Protein AF-A0A7S3HXA0-F1 (afdb_monomer_lite)

Organism: NCBI:txid182087

Structure (mmCIF, N/CA/C/O backbone):
data_AF-A0A7S3HXA0-F1
#
_entry.id   AF-A0A7S3HXA0-F1
#
loop_
_atom_site.group_PDB
_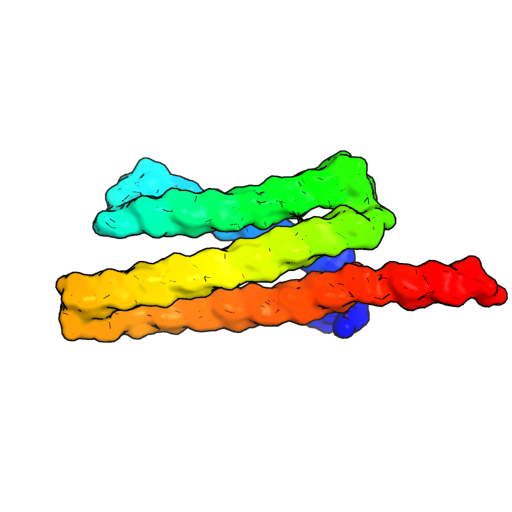atom_site.id
_atom_site.type_symbol
_atom_site.label_atom_id
_atom_site.label_alt_id
_atom_site.label_comp_id
_atom_site.label_asym_id
_atom_site.label_entity_id
_atom_site.label_seq_id
_atom_site.pdbx_PDB_ins_code
_atom_site.Cartn_x
_atom_site.Cartn_y
_atom_site.Cartn_z
_atom_site.occupancy
_atom_site.B_iso_or_equiv
_atom_site.auth_seq_id
_atom_site.auth_comp_id
_atom_site.auth_asym_id
_atom_site.auth_atom_id
_atom_site.pdbx_PDB_model_num
ATOM 1 N N . VAL A 1 1 ? -17.013 -13.107 8.675 1.00 50.62 1 VAL A N 1
ATOM 2 C CA . VAL A 1 1 ? -15.849 -13.837 9.240 1.00 50.62 1 VAL A CA 1
ATOM 3 C C . VAL A 1 1 ? -15.722 -13.427 10.699 1.00 50.62 1 VAL A C 1
ATOM 5 O O . VAL A 1 1 ? -15.572 -12.239 10.927 1.00 50.62 1 VAL A O 1
ATOM 8 N N . LYS A 1 2 ? -15.866 -14.346 11.670 1.00 54.28 2 LYS A N 1
ATOM 9 C CA . LYS A 1 2 ? -15.838 -14.006 13.114 1.00 54.28 2 LYS A CA 1
ATOM 10 C C . LYS A 1 2 ? -14.420 -13.950 13.714 1.00 54.28 2 LYS A C 1
ATOM 12 O O . LYS A 1 2 ? -14.260 -13.616 14.882 1.00 54.28 2 LYS A O 1
ATOM 17 N N . SER A 1 3 ? -13.396 -14.298 12.930 1.00 58.72 3 SER A N 1
ATOM 18 C CA . SER A 1 3 ? -12.002 -14.380 13.385 1.00 58.72 3 SER A CA 1
ATOM 19 C C . SER A 1 3 ? -11.038 -14.126 12.226 1.00 58.72 3 SER A C 1
ATOM 21 O O . SER A 1 3 ? -11.221 -14.662 11.134 1.00 58.72 3 SER A O 1
ATOM 23 N N . TYR A 1 4 ? -9.998 -13.332 12.449 1.00 54.75 4 TYR A N 1
ATOM 24 C CA . TYR A 1 4 ? -8.938 -13.070 11.478 1.00 54.75 4 TYR A CA 1
ATOM 25 C C . TYR A 1 4 ? -7.877 -14.168 11.528 1.00 54.75 4 TYR A C 1
ATOM 27 O O . TYR A 1 4 ? -7.420 -14.541 12.609 1.00 54.75 4 TYR A O 1
ATOM 35 N N . LEU A 1 5 ? -7.509 -14.720 10.363 1.00 60.53 5 LEU A N 1
ATOM 36 C CA . LEU A 1 5 ? -6.580 -15.859 10.243 1.00 60.53 5 LEU A CA 1
ATOM 37 C C . LEU A 1 5 ? -6.949 -17.064 11.136 1.00 60.53 5 LEU A C 1
ATOM 39 O O . LEU A 1 5 ? -6.094 -17.870 11.485 1.00 60.53 5 LEU A O 1
ATOM 43 N N . SER A 1 6 ? -8.231 -17.203 11.486 1.00 61.66 6 SER A N 1
ATOM 44 C CA . SER A 1 6 ? -8.773 -18.252 12.369 1.00 61.66 6 SER A CA 1
ATOM 45 C C . SER A 1 6 ? -8.288 -18.227 13.827 1.00 61.66 6 SER A C 1
ATOM 47 O O . SER A 1 6 ? -8.673 -19.104 14.593 1.00 61.66 6 SER A O 1
ATOM 49 N N . CYS A 1 7 ? -7.483 -17.241 14.234 1.00 63.22 7 CYS A N 1
ATOM 50 C CA . CYS A 1 7 ? -6.897 -17.185 15.579 1.00 63.22 7 CYS A CA 1
ATOM 51 C C . CYS A 1 7 ? -6.960 -15.808 16.256 1.00 63.22 7 CYS A C 1
ATOM 53 O O . CYS A 1 7 ? -6.763 -15.729 17.466 1.00 63.22 7 CYS A O 1
ATOM 55 N N . PHE A 1 8 ? -7.266 -14.736 15.523 1.00 67.62 8 PHE A N 1
ATOM 56 C CA . PHE A 1 8 ? -7.326 -13.379 16.069 1.00 67.62 8 PHE A CA 1
ATOM 57 C C . PHE A 1 8 ? -8.749 -12.817 16.078 1.00 67.62 8 PHE A C 1
ATOM 59 O O . PHE A 1 8 ? -9.559 -13.117 15.197 1.00 67.62 8 PHE A O 1
ATOM 66 N N . SER A 1 9 ? -9.041 -11.966 17.064 1.00 73.19 9 SER A N 1
ATOM 67 C CA . SER A 1 9 ? -10.256 -11.145 17.068 1.00 73.19 9 SER A CA 1
ATOM 68 C C . SER A 1 9 ? -10.233 -10.146 15.901 1.00 73.19 9 SER A C 1
ATOM 70 O O . SER A 1 9 ? -9.172 -9.840 15.345 1.00 73.19 9 SER A O 1
ATOM 72 N N . LEU A 1 10 ? -11.403 -9.639 15.505 1.00 71.56 10 LEU A N 1
ATOM 73 C CA . LEU A 1 10 ? -11.496 -8.631 14.445 1.00 71.56 10 LEU A CA 1
ATOM 74 C C . LEU A 1 10 ? -10.827 -7.305 14.841 1.00 71.56 10 LEU A C 1
ATOM 76 O O . LEU A 1 10 ? -10.216 -6.667 13.987 1.00 71.56 10 LEU A O 1
ATOM 80 N N . ASP A 1 11 ? -10.835 -6.949 16.125 1.00 70.94 11 ASP A N 1
ATOM 81 C CA . ASP A 1 11 ? -10.147 -5.756 16.633 1.00 70.94 11 ASP A CA 1
ATOM 82 C C . ASP A 1 11 ? -8.632 -5.888 16.466 1.00 70.94 11 ASP A C 1
ATOM 84 O O . ASP A 1 11 ? -7.962 -5.009 15.923 1.00 70.94 11 ASP A O 1
ATOM 88 N N . THR A 1 12 ? -8.077 -7.050 16.833 1.00 76.69 12 THR A N 1
ATOM 89 C CA . THR A 1 12 ? -6.656 -7.345 16.603 1.00 76.69 12 THR A CA 1
ATOM 90 C C . THR A 1 12 ? -6.315 -7.320 15.110 1.00 76.69 12 THR A C 1
ATOM 92 O O . THR A 1 12 ? -5.233 -6.873 14.730 1.00 76.69 12 THR A O 1
ATOM 95 N N . ALA A 1 13 ? -7.240 -7.743 14.246 1.00 73.94 13 ALA A N 1
ATOM 96 C CA . ALA A 1 13 ? -7.076 -7.658 12.799 1.00 73.94 13 ALA A CA 1
ATOM 97 C C . ALA A 1 13 ? -6.960 -6.211 12.304 1.00 73.94 13 ALA A C 1
ATOM 99 O O . ALA A 1 13 ? -6.104 -5.926 11.466 1.00 73.94 13 ALA A O 1
ATOM 100 N N . ALA A 1 14 ? -7.783 -5.302 12.834 1.00 74.94 14 ALA A N 1
ATOM 101 C CA . ALA A 1 14 ? -7.739 -3.883 12.501 1.00 74.94 14 ALA A CA 1
ATOM 102 C C . ALA A 1 14 ? -6.417 -3.230 12.952 1.00 74.94 14 ALA A C 1
ATOM 104 O O . ALA A 1 14 ? -5.822 -2.480 12.174 1.00 74.94 14 ALA A O 1
ATOM 105 N N . ILE A 1 15 ? -5.888 -3.577 14.141 1.00 82.69 15 ILE A N 1
ATOM 106 C CA . ILE A 1 15 ? -4.536 -3.152 14.575 1.00 82.69 15 ILE A CA 1
ATOM 107 C C . ILE A 1 15 ? -3.480 -3.640 13.595 1.00 82.69 15 ILE A C 1
ATOM 109 O O . ILE A 1 15 ? -2.678 -2.850 13.100 1.00 82.69 15 ILE A O 1
ATOM 113 N N . LEU A 1 16 ? -3.456 -4.950 13.342 1.00 83.19 16 LEU A N 1
ATOM 114 C CA . LEU A 1 16 ? -2.441 -5.575 12.498 1.00 83.19 16 LEU A CA 1
ATOM 115 C C . LEU A 1 16 ? -2.452 -4.970 11.097 1.00 83.19 16 LEU A C 1
ATOM 117 O O . LEU A 1 16 ? -1.392 -4.699 10.533 1.00 83.19 16 LEU A O 1
ATOM 121 N N . LEU A 1 17 ? -3.644 -4.705 10.561 1.00 85.38 17 LEU A N 1
ATOM 122 C CA . LEU A 1 17 ? -3.804 -4.011 9.297 1.00 85.38 17 LEU A CA 1
ATOM 123 C C . LEU A 1 17 ? -3.191 -2.611 9.352 1.00 85.38 17 LEU A C 1
ATOM 125 O O . LEU A 1 17 ? -2.385 -2.279 8.485 1.00 85.38 17 LEU A O 1
ATOM 129 N N . GLY A 1 18 ? -3.548 -1.806 10.354 1.00 85.44 18 GLY A N 1
ATOM 130 C CA . GLY A 1 18 ? -3.022 -0.454 10.531 1.00 85.44 18 GLY A CA 1
ATOM 131 C C . GLY A 1 18 ? -1.497 -0.423 10.618 1.00 85.44 18 GLY A C 1
ATOM 132 O O . GLY A 1 18 ? -0.855 0.343 9.901 1.00 85.44 18 GLY A O 1
ATOM 133 N N . LEU A 1 19 ? -0.906 -1.320 11.411 1.00 88.50 19 LEU A N 1
ATOM 134 C CA . LEU A 1 19 ? 0.548 -1.467 11.527 1.00 88.50 19 LEU A CA 1
ATOM 135 C C . LEU A 1 19 ? 1.202 -1.876 10.201 1.00 88.50 19 LEU A C 1
ATOM 137 O O . LEU A 1 19 ? 2.269 -1.365 9.860 1.00 88.50 19 LEU A O 1
ATOM 141 N N . LEU A 1 20 ? 0.558 -2.745 9.418 1.00 89.81 20 LEU A N 1
ATOM 142 C CA . LEU A 1 20 ? 1.047 -3.110 8.090 1.00 89.81 20 LEU A CA 1
ATOM 143 C C . LEU A 1 20 ? 1.038 -1.908 7.134 1.00 89.81 20 LEU A C 1
ATOM 145 O O . LEU A 1 20 ? 1.996 -1.732 6.382 1.00 89.81 20 LEU A O 1
ATOM 149 N N . GLN A 1 21 ? 0.004 -1.056 7.184 1.00 90.69 21 GLN A N 1
ATOM 150 C CA . GLN A 1 21 ? -0.031 0.178 6.388 1.00 90.69 21 GLN A CA 1
ATOM 151 C C . GLN A 1 21 ? 1.076 1.155 6.816 1.00 90.69 21 GLN A C 1
ATOM 153 O O . GLN A 1 21 ? 1.690 1.778 5.953 1.00 90.69 21 GLN A O 1
ATOM 158 N N . ILE A 1 22 ? 1.370 1.261 8.121 1.00 92.69 22 ILE A N 1
ATOM 159 C CA . ILE A 1 22 ? 2.488 2.074 8.638 1.00 92.69 22 ILE A CA 1
ATOM 160 C C . ILE A 1 22 ? 3.818 1.552 8.099 1.00 92.69 22 ILE A C 1
ATOM 162 O O . ILE A 1 22 ? 4.618 2.327 7.578 1.00 92.69 22 ILE A O 1
ATOM 166 N N . ASN A 1 23 ? 4.043 0.239 8.176 1.00 92.81 23 ASN A N 1
ATOM 167 C CA . ASN A 1 23 ? 5.264 -0.375 7.667 1.00 92.81 23 ASN A CA 1
ATOM 168 C C . ASN A 1 23 ? 5.428 -0.150 6.153 1.00 92.81 23 ASN A C 1
ATOM 170 O O . ASN A 1 23 ? 6.508 0.213 5.694 1.00 92.81 23 ASN A O 1
ATOM 174 N N . ALA A 1 24 ? 4.346 -0.298 5.381 1.00 90.12 24 ALA A N 1
ATOM 175 C CA . ALA A 1 24 ? 4.353 -0.018 3.948 1.00 90.12 24 ALA A CA 1
ATOM 176 C C . ALA A 1 24 ? 4.672 1.458 3.655 1.00 90.12 24 ALA A C 1
ATOM 178 O O . ALA A 1 24 ? 5.535 1.741 2.826 1.00 90.12 24 ALA A O 1
ATOM 179 N N . ALA A 1 25 ? 4.041 2.400 4.365 1.00 92.44 25 ALA A N 1
ATOM 180 C CA . ALA A 1 25 ? 4.329 3.826 4.217 1.00 92.44 25 ALA A CA 1
ATOM 181 C C . ALA A 1 25 ? 5.810 4.130 4.492 1.00 92.44 25 ALA A C 1
ATOM 183 O O . ALA A 1 25 ? 6.463 4.783 3.681 1.00 92.44 25 ALA A O 1
ATOM 184 N N . LEU A 1 26 ? 6.364 3.610 5.590 1.00 92.56 26 LEU A N 1
ATOM 185 C CA . LEU A 1 26 ? 7.775 3.798 5.928 1.00 92.56 26 LEU A CA 1
ATOM 186 C C . LEU A 1 26 ? 8.701 3.207 4.862 1.00 92.56 26 LEU A C 1
ATOM 188 O O . LEU A 1 26 ? 9.650 3.869 4.454 1.00 92.56 26 LEU A O 1
ATOM 192 N N . PHE A 1 27 ? 8.409 2.002 4.369 1.00 91.62 27 PHE A N 1
ATOM 193 C CA . PHE A 1 27 ? 9.186 1.373 3.303 1.00 91.62 27 PHE A CA 1
ATOM 194 C C . PHE A 1 27 ? 9.273 2.264 2.054 1.00 91.62 27 PHE A C 1
ATOM 196 O O . PHE A 1 27 ? 10.372 2.539 1.569 1.00 91.62 27 PHE A O 1
ATOM 203 N N . PHE A 1 28 ? 8.133 2.761 1.562 1.00 90.38 28 PHE A N 1
ATOM 204 C CA . PHE A 1 28 ? 8.102 3.623 0.377 1.00 90.38 28 PHE A CA 1
ATOM 205 C C . PHE A 1 28 ? 8.697 5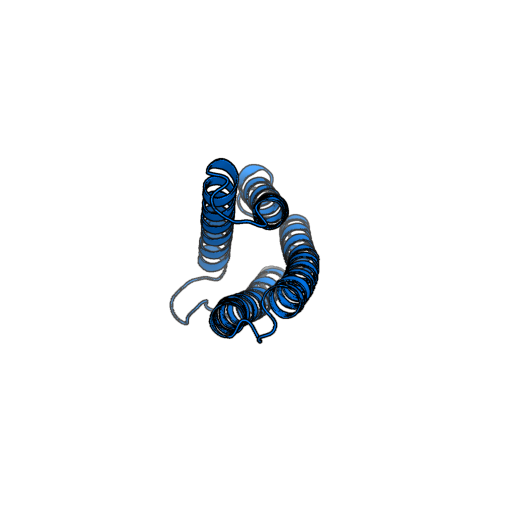.008 0.639 1.00 90.38 28 PHE A C 1
ATOM 207 O O . PHE A 1 28 ? 9.369 5.549 -0.235 1.00 90.38 28 PHE A O 1
ATOM 214 N N . PHE A 1 29 ? 8.543 5.552 1.849 1.00 91.56 29 PHE A N 1
ATOM 215 C CA . PHE A 1 29 ? 9.214 6.787 2.251 1.00 91.56 29 PHE A CA 1
ATOM 216 C C . PHE A 1 29 ? 10.737 6.641 2.197 1.00 91.56 29 PHE A C 1
ATOM 218 O O . PHE A 1 29 ? 11.408 7.448 1.559 1.00 91.56 29 PHE A O 1
ATOM 225 N N . PHE A 1 30 ? 11.292 5.583 2.797 1.00 90.25 30 PHE A N 1
ATOM 226 C CA . PHE A 1 30 ? 12.732 5.337 2.754 1.00 90.25 30 PHE A CA 1
ATOM 227 C C . PHE A 1 30 ? 13.221 5.118 1.320 1.00 90.25 30 PHE A C 1
ATOM 229 O O . PHE A 1 30 ? 14.210 5.733 0.912 1.00 90.25 30 PHE A O 1
ATOM 236 N N . ARG A 1 31 ? 12.501 4.320 0.520 1.00 87.75 31 ARG A N 1
ATOM 237 C CA . ARG A 1 31 ? 12.848 4.095 -0.892 1.00 87.75 31 ARG A CA 1
ATOM 238 C C . ARG A 1 31 ? 12.871 5.406 -1.679 1.00 87.75 31 ARG A C 1
ATOM 240 O O . ARG A 1 31 ? 13.855 5.677 -2.364 1.00 87.75 31 ARG A O 1
ATOM 247 N N . TRP A 1 32 ? 11.874 6.264 -1.476 1.00 88.25 32 TRP A N 1
ATOM 248 C CA . TRP A 1 32 ? 11.833 7.600 -2.061 1.00 88.25 32 TRP A CA 1
ATOM 249 C C . TRP A 1 32 ? 13.019 8.477 -1.628 1.00 88.25 32 TRP A C 1
ATOM 251 O O . TRP A 1 32 ? 13.712 9.018 -2.485 1.00 88.25 32 TRP A O 1
ATOM 261 N N . THR A 1 33 ? 13.312 8.578 -0.323 1.00 86.12 33 THR A N 1
ATOM 262 C CA . THR A 1 33 ? 14.380 9.467 0.196 1.00 86.12 33 THR A CA 1
ATOM 263 C C . THR A 1 33 ? 15.785 9.102 -0.271 1.00 86.12 33 THR A C 1
ATOM 265 O O . THR A 1 33 ? 16.684 9.939 -0.241 1.00 86.12 33 THR A O 1
ATOM 268 N N . THR A 1 34 ? 15.984 7.859 -0.704 1.00 84.62 34 THR A N 1
ATOM 269 C CA . THR A 1 34 ? 17.276 7.405 -1.222 1.00 84.62 34 THR A CA 1
ATOM 270 C C . THR A 1 34 ? 17.457 7.704 -2.711 1.00 84.62 34 THR A C 1
ATOM 272 O O . THR A 1 34 ? 18.573 7.585 -3.205 1.00 84.62 34 THR A O 1
ATOM 275 N N . PHE A 1 35 ? 16.396 8.109 -3.427 1.00 74.62 35 PHE A N 1
ATOM 276 C CA . PHE A 1 35 ? 16.396 8.364 -4.877 1.00 74.62 35 PHE A CA 1
ATOM 277 C C . PHE A 1 35 ? 16.989 7.213 -5.716 1.00 74.62 35 PHE A C 1
ATOM 279 O O . PHE A 1 35 ? 17.451 7.420 -6.835 1.00 74.62 35 PHE A O 1
ATOM 286 N N . ILE A 1 36 ? 16.990 5.990 -5.173 1.00 59.38 36 ILE A N 1
ATOM 287 C CA . ILE A 1 36 ? 17.633 4.814 -5.775 1.00 59.38 36 ILE A CA 1
ATOM 288 C C . ILE A 1 36 ? 16.913 4.304 -7.044 1.00 59.38 36 ILE A C 1
ATOM 290 O O . ILE A 1 36 ? 17.607 3.803 -7.930 1.00 59.38 36 ILE A O 1
ATOM 294 N N . PRO A 1 37 ? 15.574 4.406 -7.203 1.00 68.44 37 PRO A N 1
ATOM 295 C CA . PRO A 1 37 ? 14.917 3.984 -8.438 1.00 68.44 37 PRO A CA 1
ATOM 296 C C . PRO A 1 37 ? 14.747 5.118 -9.462 1.00 68.44 37 PRO A C 1
ATOM 298 O O . PRO A 1 37 ? 14.423 6.256 -9.122 1.00 68.44 37 PRO A O 1
ATOM 301 N N . THR A 1 38 ? 14.859 4.761 -10.747 1.00 73.50 38 THR A N 1
ATOM 302 C CA . THR A 1 38 ? 14.615 5.638 -11.910 1.00 73.50 38 THR A CA 1
ATOM 303 C C . THR A 1 38 ? 13.256 6.343 -11.857 1.00 73.50 38 THR A C 1
ATOM 305 O O . THR A 1 38 ? 13.140 7.475 -12.314 1.00 73.50 38 THR A O 1
ATOM 308 N N . TYR A 1 39 ? 12.253 5.717 -11.232 1.00 80.25 39 TYR A N 1
ATOM 309 C CA . TYR A 1 39 ? 10.903 6.261 -11.067 1.00 80.25 39 TYR A CA 1
ATOM 310 C C . TYR A 1 39 ? 10.560 6.545 -9.595 1.00 80.25 39 TYR A C 1
ATOM 312 O O . TYR A 1 39 ? 9.507 6.157 -9.090 1.00 80.25 39 TYR A O 1
ATOM 320 N N . TRP A 1 40 ? 11.456 7.233 -8.885 1.00 83.19 40 TRP A N 1
ATOM 321 C CA . TRP A 1 40 ? 11.296 7.599 -7.469 1.00 83.19 40 TRP A CA 1
ATOM 322 C C . TRP A 1 40 ? 9.997 8.359 -7.151 1.00 83.19 40 TRP A C 1
ATOM 324 O O . TRP A 1 40 ? 9.529 8.341 -6.015 1.00 83.19 40 TRP A O 1
ATOM 334 N N . TRP A 1 41 ? 9.376 9.028 -8.125 1.00 86.06 41 TRP A N 1
ATOM 335 C CA . TRP A 1 41 ? 8.091 9.703 -7.917 1.00 86.06 41 TRP A CA 1
ATOM 336 C C . TRP A 1 41 ? 6.941 8.723 -7.657 1.00 86.06 41 TRP A C 1
ATOM 338 O O . TRP A 1 41 ? 6.011 9.075 -6.933 1.00 86.06 41 TRP A O 1
ATOM 348 N N . PHE A 1 42 ? 7.001 7.490 -8.176 1.00 88.44 42 PHE A N 1
ATOM 349 C CA . PHE A 1 42 ? 6.009 6.465 -7.836 1.00 88.44 42 PHE A CA 1
ATOM 350 C C . PHE A 1 42 ? 6.115 6.032 -6.376 1.00 88.44 42 PHE A C 1
ATOM 352 O O . PHE A 1 42 ? 5.092 5.758 -5.750 1.00 88.44 42 PHE A O 1
ATOM 359 N N . ASP A 1 43 ? 7.315 6.072 -5.793 1.00 88.50 43 ASP A N 1
ATOM 360 C CA . ASP A 1 43 ? 7.493 5.829 -4.360 1.00 88.50 43 ASP A CA 1
ATOM 361 C C . ASP A 1 43 ? 6.866 6.913 -3.511 1.00 88.50 43 ASP A C 1
ATOM 363 O O . ASP A 1 43 ? 6.179 6.600 -2.542 1.00 88.50 43 ASP A O 1
ATOM 367 N N . LEU A 1 44 ? 7.037 8.177 -3.901 1.00 90.56 44 LEU A N 1
ATOM 368 C CA . LEU A 1 44 ? 6.386 9.291 -3.224 1.00 90.56 44 LEU A CA 1
ATOM 369 C C . LEU A 1 44 ? 4.860 9.155 -3.281 1.00 90.56 44 LEU A C 1
ATOM 371 O O . LEU A 1 44 ? 4.190 9.290 -2.261 1.00 90.56 44 LEU A O 1
ATOM 375 N N . LEU A 1 45 ? 4.297 8.852 -4.453 1.00 91.69 45 LEU A N 1
ATOM 376 C CA . LEU A 1 45 ? 2.850 8.686 -4.609 1.00 91.69 45 LEU A CA 1
ATOM 377 C C . LEU A 1 45 ? 2.327 7.490 -3.807 1.00 91.69 45 LEU A C 1
ATOM 379 O O . LEU A 1 45 ? 1.319 7.606 -3.113 1.00 91.69 45 LEU A O 1
ATOM 383 N N . THR A 1 46 ? 3.044 6.369 -3.830 1.00 91.81 46 THR A N 1
ATOM 384 C CA . THR A 1 46 ? 2.692 5.179 -3.050 1.00 91.81 46 THR A CA 1
ATOM 385 C C . THR A 1 46 ? 2.777 5.460 -1.549 1.00 91.81 46 THR A C 1
ATOM 387 O O . THR A 1 46 ? 1.852 5.121 -0.808 1.00 91.81 46 THR A O 1
ATOM 390 N N . PHE A 1 47 ? 3.824 6.158 -1.097 1.00 93.44 47 PHE A N 1
ATOM 391 C CA . PHE A 1 47 ? 3.949 6.642 0.276 1.00 93.44 47 PHE A CA 1
ATOM 392 C C . PHE A 1 47 ? 2.757 7.512 0.676 1.00 93.44 47 PHE A C 1
ATOM 394 O O . PHE A 1 47 ? 2.176 7.276 1.730 1.00 93.44 47 PHE A O 1
ATOM 401 N N . LEU A 1 48 ? 2.348 8.470 -0.159 1.00 93.75 48 LEU A N 1
ATOM 402 C CA . LEU A 1 48 ? 1.203 9.336 0.130 1.00 93.75 48 LEU A CA 1
ATOM 403 C C . LEU A 1 48 ? -0.105 8.540 0.243 1.00 93.75 48 LEU A C 1
ATOM 405 O O . LEU A 1 48 ? -0.890 8.785 1.159 1.00 93.75 48 LEU A O 1
ATOM 409 N N . ILE A 1 49 ? -0.327 7.553 -0.629 1.00 94.19 49 ILE A N 1
ATOM 410 C CA . ILE A 1 49 ? -1.515 6.687 -0.582 1.00 94.19 49 ILE A CA 1
ATOM 411 C C . ILE A 1 49 ? -1.562 5.892 0.727 1.00 94.19 49 ILE A C 1
ATOM 413 O O . ILE A 1 49 ? -2.585 5.897 1.419 1.00 94.19 49 ILE A O 1
ATOM 417 N N . TYR A 1 50 ? -0.459 5.237 1.101 1.00 93.19 50 TYR A N 1
ATOM 418 C CA . TYR A 1 50 ? -0.375 4.537 2.384 1.00 93.19 50 TYR A CA 1
ATOM 419 C C . TYR A 1 50 ? -0.440 5.511 3.566 1.00 93.19 50 TYR A C 1
ATOM 421 O O . TYR A 1 50 ? -1.072 5.201 4.571 1.00 93.19 50 TYR A O 1
ATOM 429 N N . GLY A 1 51 ? 0.108 6.718 3.429 1.00 92.94 51 GLY A N 1
ATOM 430 C CA . GLY A 1 51 ? 0.028 7.790 4.416 1.00 92.94 51 GLY A CA 1
ATOM 431 C C . GLY A 1 51 ? -1.415 8.175 4.733 1.00 92.94 51 GLY A C 1
ATOM 432 O O . GLY A 1 51 ? -1.780 8.254 5.901 1.00 92.94 51 GLY A O 1
ATOM 433 N N . VAL A 1 52 ? -2.278 8.309 3.722 1.00 93.44 52 VAL A N 1
ATOM 434 C CA . VAL A 1 52 ? -3.716 8.560 3.931 1.00 93.44 52 VAL A CA 1
ATOM 435 C C . VAL A 1 52 ? -4.373 7.427 4.734 1.00 93.44 52 VAL A C 1
ATOM 437 O O . VAL A 1 52 ? -5.156 7.696 5.647 1.00 93.44 52 VAL A O 1
ATOM 440 N N . ARG A 1 53 ? -4.023 6.161 4.462 1.00 92.50 53 ARG A N 1
ATOM 441 C CA . ARG A 1 53 ? -4.522 5.005 5.236 1.00 92.50 53 ARG A CA 1
ATOM 442 C C . ARG A 1 53 ? -4.033 5.022 6.682 1.00 92.50 53 ARG A C 1
ATOM 444 O O . ARG A 1 53 ? -4.808 4.729 7.591 1.00 92.50 53 ARG A O 1
ATOM 451 N N . VAL A 1 54 ? -2.766 5.373 6.893 1.00 92.75 54 VAL A N 1
ATOM 452 C CA . VAL A 1 54 ? -2.163 5.515 8.223 1.00 92.75 54 VAL A CA 1
ATOM 453 C C . VAL A 1 54 ? -2.848 6.629 9.004 1.00 92.75 54 VAL A C 1
ATOM 455 O O . VAL A 1 54 ? -3.214 6.420 10.154 1.00 92.75 54 VAL A O 1
ATOM 458 N N . MET A 1 55 ? -3.095 7.781 8.382 1.00 91.00 55 MET A N 1
ATOM 459 C CA . MET A 1 55 ? -3.789 8.895 9.029 1.00 91.00 55 MET A CA 1
ATOM 460 C C . MET A 1 55 ? -5.215 8.516 9.433 1.00 91.00 55 MET A C 1
ATOM 462 O O . MET A 1 55 ? -5.629 8.835 10.544 1.00 91.00 55 MET A O 1
ATOM 466 N N . ALA A 1 56 ? -5.948 7.792 8.582 1.00 88.69 56 ALA A N 1
ATOM 467 C CA . ALA A 1 56 ? -7.279 7.291 8.926 1.00 88.69 56 ALA A CA 1
ATOM 468 C C . ALA A 1 56 ? -7.238 6.270 10.079 1.00 88.69 56 ALA A C 1
ATOM 470 O O . ALA A 1 56 ? -8.083 6.323 10.971 1.00 88.69 56 ALA A O 1
ATOM 471 N N . PHE A 1 57 ? -6.234 5.387 10.101 1.00 89.19 57 PHE A N 1
ATOM 472 C CA . PHE A 1 57 ? -6.015 4.451 11.206 1.00 89.19 57 PHE A CA 1
ATOM 473 C C . PHE A 1 57 ? -5.715 5.180 12.524 1.00 89.19 57 PHE A C 1
ATOM 475 O O . PHE A 1 57 ? -6.365 4.928 13.533 1.00 89.19 57 PHE A O 1
ATOM 482 N N . VAL A 1 58 ? -4.765 6.120 12.514 1.00 87.50 58 VAL A N 1
ATOM 483 C CA . VAL A 1 58 ? -4.385 6.905 13.698 1.00 87.50 58 VAL A CA 1
ATOM 484 C C . VAL A 1 58 ? -5.560 7.740 14.198 1.00 87.50 58 VAL A C 1
ATOM 486 O O . VAL A 1 58 ? -5.792 7.796 15.400 1.00 87.50 58 VAL A O 1
ATOM 489 N N . TYR A 1 59 ? -6.332 8.346 13.293 1.00 86.00 59 TYR A N 1
ATOM 490 C CA . TYR A 1 59 ? -7.530 9.105 13.644 1.00 86.00 59 TYR A CA 1
ATOM 491 C C . TYR A 1 59 ? -8.563 8.234 14.370 1.00 86.00 59 TYR A C 1
ATOM 493 O O . TYR A 1 59 ? -9.035 8.626 15.434 1.00 86.00 59 TYR A O 1
ATOM 501 N N . GLY A 1 60 ? -8.874 7.047 13.836 1.00 81.25 60 GLY A N 1
ATOM 502 C CA . GLY A 1 60 ? -9.830 6.126 14.460 1.00 81.25 60 GLY A CA 1
ATOM 503 C C . GLY A 1 60 ? -9.351 5.571 15.805 1.00 81.25 60 GLY A C 1
ATOM 504 O O . GLY A 1 60 ? -10.144 5.439 16.735 1.00 81.25 60 GLY A O 1
ATOM 505 N N . CYS A 1 61 ? -8.046 5.325 15.945 1.00 83.31 61 CYS A N 1
ATOM 506 C CA . CYS A 1 61 ? -7.445 4.894 17.208 1.00 83.31 61 CYS A CA 1
ATOM 507 C C . CYS A 1 61 ? -7.419 6.003 18.270 1.00 83.31 61 CYS A C 1
ATOM 509 O O . CYS A 1 61 ? -7.661 5.718 19.438 1.00 83.31 61 CYS A O 1
ATOM 511 N N . TRP A 1 62 ? -7.097 7.243 17.888 1.00 79.62 62 TRP A N 1
ATOM 512 C CA . TRP A 1 62 ? -6.841 8.331 18.838 1.00 79.62 62 TRP A CA 1
ATOM 513 C C . TRP A 1 62 ? -8.086 9.138 19.213 1.00 79.62 62 TRP A C 1
ATOM 515 O O . TRP A 1 62 ? -8.197 9.577 20.352 1.00 79.62 62 TRP A O 1
ATOM 525 N N . LYS A 1 63 ? -9.001 9.379 18.267 1.00 73.75 63 LYS A N 1
ATOM 526 C CA . LYS A 1 63 ? -10.131 10.292 18.485 1.00 73.75 63 LYS A CA 1
ATOM 527 C C . LYS A 1 63 ? -11.423 9.597 18.904 1.00 73.75 63 LYS A C 1
ATOM 529 O O . LYS A 1 63 ? -12.202 10.199 19.632 1.00 73.75 63 LYS A O 1
ATOM 534 N N . ASP A 1 64 ? -11.644 8.368 18.451 1.00 63.12 64 ASP A N 1
ATOM 535 C CA . ASP A 1 64 ? -12.889 7.627 18.690 1.00 63.12 64 ASP A CA 1
ATOM 536 C C . ASP A 1 64 ? -12.661 6.402 19.588 1.00 63.12 64 ASP A C 1
ATOM 538 O O . ASP A 1 64 ? -13.261 5.360 19.332 1.00 63.12 64 ASP A O 1
ATOM 542 N N . ASP A 1 65 ? -11.759 6.514 20.577 1.00 67.25 65 ASP A N 1
ATOM 543 C CA . ASP A 1 65 ? -11.383 5.449 21.523 1.00 67.25 65 ASP A CA 1
ATOM 544 C C . ASP A 1 65 ? -11.372 4.066 20.862 1.00 67.25 65 ASP A C 1
ATOM 546 O O . ASP A 1 65 ? -12.146 3.175 21.204 1.00 67.25 65 ASP A O 1
ATOM 550 N N . TYR A 1 66 ? -10.486 3.893 19.878 1.00 67.56 66 TYR A N 1
ATOM 551 C CA . TYR A 1 66 ? -10.288 2.599 19.232 1.00 67.56 66 TYR A CA 1
ATOM 552 C C . TYR A 1 66 ? -11.456 2.142 18.331 1.00 67.56 66 TYR A C 1
ATOM 554 O O . TYR A 1 66 ? -11.911 1.003 18.392 1.00 67.5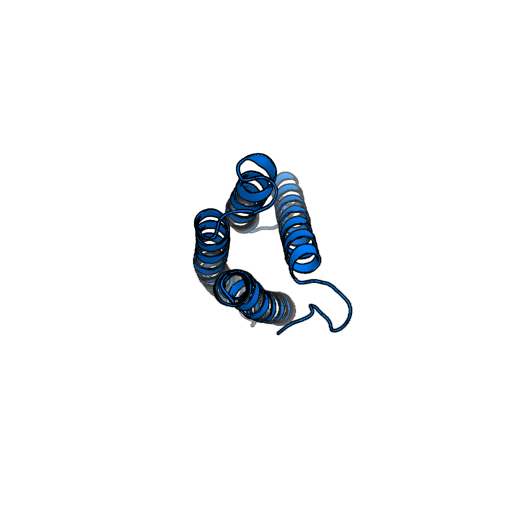6 66 TYR A O 1
ATOM 562 N N . PHE A 1 67 ? -11.917 3.016 17.430 1.00 71.50 67 PHE A N 1
ATOM 563 C CA . PHE A 1 67 ? -13.031 2.728 16.515 1.00 71.50 67 PHE A CA 1
ATOM 564 C C . PHE A 1 67 ? -14.351 2.385 17.230 1.00 71.50 67 PHE A C 1
ATOM 566 O O . PHE A 1 67 ? -15.129 1.576 16.725 1.00 71.50 67 PHE A O 1
ATOM 573 N N . ALA A 1 68 ? -14.650 3.012 18.367 1.00 68.25 68 ALA A N 1
ATOM 574 C CA . ALA A 1 68 ? -15.875 2.760 19.131 1.00 68.25 68 ALA A CA 1
ATOM 575 C C . ALA A 1 68 ? -17.168 3.166 18.395 1.00 68.25 68 ALA A C 1
ATOM 577 O O . ALA A 1 68 ? -18.260 2.802 18.815 1.00 68.25 68 ALA A O 1
ATOM 578 N N . THR A 1 69 ? -17.071 3.939 17.305 1.00 77.44 69 THR A N 1
ATOM 579 C CA . THR A 1 69 ? -18.236 4.374 16.525 1.00 77.44 69 THR A CA 1
ATOM 580 C C . THR A 1 69 ? -18.259 3.770 15.123 1.00 77.44 69 THR A C 1
ATOM 582 O O . THR A 1 69 ? -17.259 3.781 14.396 1.00 77.44 69 THR A O 1
ATOM 585 N N . VAL A 1 70 ? -19.454 3.362 14.679 1.00 77.94 70 VAL A N 1
ATOM 586 C CA . VAL A 1 70 ? -19.724 2.888 13.307 1.00 77.94 70 VAL A CA 1
ATOM 587 C C . VAL A 1 70 ? -19.257 3.903 12.257 1.00 77.94 70 VAL A C 1
ATOM 589 O O . VAL A 1 70 ? -18.698 3.540 11.220 1.00 77.94 70 VAL A O 1
ATOM 592 N N . LYS A 1 71 ? -19.409 5.204 12.540 1.00 80.94 71 LYS A N 1
ATOM 593 C CA . LYS A 1 71 ? -18.954 6.281 11.649 1.00 80.94 71 LYS A CA 1
ATOM 594 C C . LYS A 1 71 ? -17.438 6.248 11.430 1.00 80.94 71 LYS A C 1
ATOM 596 O O . LYS A 1 71 ? -16.998 6.389 10.291 1.00 80.94 71 LYS A O 1
ATOM 601 N N . SER A 1 72 ? -16.649 6.042 12.483 1.00 80.88 72 SER A N 1
ATOM 602 C CA . SER A 1 72 ? -15.186 5.962 12.391 1.00 80.88 72 SER A CA 1
ATOM 603 C C . SER A 1 72 ? -14.734 4.745 11.580 1.00 80.88 72 SER A C 1
ATOM 605 O O . SER A 1 72 ? -13.903 4.864 10.676 1.00 80.88 72 SER A O 1
ATOM 607 N N . ARG A 1 73 ? -15.366 3.586 11.819 1.00 81.56 73 ARG A N 1
ATOM 608 C CA . ARG A 1 73 ? -15.127 2.343 11.062 1.00 81.56 73 ARG A CA 1
ATOM 609 C C . ARG A 1 73 ? -15.448 2.508 9.580 1.00 81.56 73 ARG A C 1
ATOM 611 O O . ARG A 1 73 ? -14.659 2.100 8.730 1.00 81.56 73 ARG A O 1
ATOM 618 N N . SER A 1 74 ? -16.571 3.157 9.276 1.00 84.69 74 SER A N 1
ATOM 619 C CA . SER A 1 74 ? -17.004 3.447 7.907 1.00 84.69 74 SER A CA 1
ATOM 620 C C . SER A 1 74 ? -16.035 4.376 7.176 1.00 84.69 74 SER A C 1
ATOM 622 O O . SER A 1 74 ? -15.658 4.096 6.038 1.00 84.69 74 SER A O 1
ATOM 624 N N . ILE A 1 75 ? -15.551 5.433 7.840 1.00 86.00 75 ILE A N 1
ATOM 625 C CA . ILE A 1 75 ? -14.525 6.321 7.276 1.00 86.00 75 ILE A CA 1
ATOM 626 C C . ILE A 1 75 ? -13.251 5.527 6.980 1.00 86.00 75 ILE A C 1
ATOM 628 O O . ILE A 1 75 ? -12.736 5.601 5.866 1.00 86.00 75 ILE A O 1
ATOM 632 N N . TYR A 1 76 ? -12.776 4.723 7.934 1.00 86.75 76 TYR A N 1
ATOM 633 C CA . TYR A 1 76 ? -11.570 3.917 7.755 1.00 86.75 76 TYR A CA 1
ATOM 634 C C . TYR A 1 76 ? -11.693 2.930 6.586 1.00 86.75 76 TYR A C 1
ATOM 636 O O . TYR A 1 76 ? -10.807 2.859 5.730 1.00 86.75 76 TYR A O 1
ATOM 644 N N . TYR A 1 77 ? -12.823 2.227 6.496 1.00 88.31 77 TYR A N 1
ATOM 645 C CA . TYR A 1 77 ? -13.130 1.326 5.390 1.00 88.31 77 TYR A CA 1
ATOM 646 C C . TYR A 1 77 ? -13.189 2.055 4.044 1.00 88.31 77 TYR A C 1
ATOM 648 O O . TYR A 1 77 ? -12.553 1.623 3.081 1.00 88.31 77 TYR A O 1
ATOM 656 N N . LEU A 1 78 ? -13.910 3.176 3.962 1.00 90.19 78 LEU A N 1
ATOM 657 C CA . LEU A 1 78 ? -14.041 3.941 2.725 1.00 90.19 78 LEU A CA 1
ATOM 658 C C . LEU A 1 78 ? -12.680 4.465 2.258 1.00 90.19 78 LEU A C 1
ATOM 660 O O . LEU A 1 78 ? -12.336 4.340 1.081 1.00 90.19 78 LEU A O 1
ATOM 664 N N . THR A 1 79 ? -11.876 4.996 3.183 1.00 90.88 79 THR A N 1
ATOM 665 C CA . THR A 1 79 ? -10.508 5.424 2.896 1.00 90.88 79 THR A CA 1
ATOM 666 C C . THR A 1 79 ? -9.669 4.264 2.372 1.00 90.88 79 THR A C 1
ATOM 668 O O . THR A 1 79 ? -8.961 4.435 1.378 1.00 90.88 79 THR A O 1
ATOM 671 N N . PHE A 1 80 ? -9.764 3.076 2.975 1.00 90.50 80 PHE A N 1
ATOM 672 C CA . PHE A 1 80 ? -9.042 1.889 2.520 1.00 90.50 80 PHE A CA 1
ATOM 673 C C . PHE A 1 80 ? -9.431 1.484 1.091 1.00 90.50 80 PHE A C 1
ATOM 675 O O . PHE A 1 80 ? -8.553 1.254 0.258 1.00 90.50 80 PHE A O 1
ATOM 682 N N . VAL A 1 81 ? -10.730 1.454 0.782 1.00 89.94 81 VAL A N 1
ATOM 683 C CA . VAL A 1 81 ? -11.246 1.084 -0.546 1.00 89.94 81 VAL A CA 1
ATOM 684 C C . VAL A 1 81 ? -10.805 2.088 -1.613 1.00 89.94 81 VAL A C 1
ATOM 686 O O . VAL A 1 81 ? -10.242 1.695 -2.634 1.00 89.94 81 VAL A O 1
ATOM 689 N N . LEU A 1 82 ? -10.997 3.388 -1.376 1.00 90.44 82 LEU A N 1
ATOM 690 C CA . LEU A 1 82 ? -10.620 4.429 -2.339 1.00 90.44 82 LEU A CA 1
ATOM 691 C C . LEU A 1 82 ? -9.112 4.435 -2.607 1.00 90.44 82 LEU A C 1
ATOM 693 O O . LEU A 1 82 ? -8.677 4.479 -3.756 1.00 90.44 82 LEU A O 1
ATOM 697 N N . SER A 1 83 ? -8.309 4.329 -1.550 1.00 93.12 83 SER A N 1
ATOM 698 C CA . SER A 1 83 ? -6.853 4.247 -1.682 1.00 93.12 83 SER A CA 1
ATOM 699 C C . SER A 1 83 ? -6.391 2.940 -2.336 1.00 93.12 83 SER A C 1
ATOM 701 O O . SER A 1 83 ? -5.368 2.949 -3.010 1.00 93.12 83 SER A O 1
ATOM 703 N N . ALA A 1 84 ? -7.132 1.830 -2.202 1.00 91.19 84 ALA A N 1
ATOM 704 C CA . ALA A 1 84 ? -6.832 0.581 -2.911 1.00 91.19 84 ALA A CA 1
ATOM 705 C C . ALA A 1 84 ? -7.032 0.726 -4.422 1.00 91.19 84 ALA A C 1
ATOM 707 O O . ALA A 1 84 ? -6.182 0.281 -5.190 1.00 91.19 84 ALA A O 1
ATOM 708 N N . TYR A 1 85 ? -8.109 1.391 -4.847 1.00 90.75 85 TYR A N 1
ATOM 709 C CA . TYR A 1 85 ? -8.329 1.698 -6.260 1.00 90.75 85 TYR A CA 1
ATOM 710 C C . TYR A 1 85 ? -7.281 2.661 -6.813 1.00 90.75 85 TYR A C 1
ATOM 712 O O . TYR A 1 85 ? -6.750 2.418 -7.895 1.00 90.75 85 TYR A O 1
ATOM 720 N N . ALA A 1 86 ? -6.944 3.714 -6.061 1.00 91.25 86 ALA A N 1
ATOM 721 C CA . ALA A 1 86 ? -5.879 4.636 -6.445 1.00 91.25 86 ALA A CA 1
ATOM 722 C C . ALA A 1 86 ? -4.548 3.889 -6.618 1.00 91.25 86 ALA A C 1
ATOM 724 O O . ALA A 1 86 ? -3.893 4.025 -7.648 1.00 91.25 86 ALA A O 1
ATOM 725 N N . LEU A 1 87 ? -4.189 3.041 -5.651 1.00 91.75 87 LEU A N 1
ATOM 726 C CA . LEU A 1 87 ? -2.981 2.225 -5.701 1.00 91.75 87 LEU A CA 1
ATOM 727 C C . LEU A 1 87 ? -2.976 1.290 -6.918 1.00 91.75 87 LEU A C 1
ATOM 729 O O . LEU A 1 87 ? -1.996 1.258 -7.652 1.00 91.75 87 LEU A O 1
ATOM 733 N N . ALA A 1 88 ? -4.076 0.575 -7.172 1.00 91.50 88 ALA A N 1
ATOM 734 C CA . ALA A 1 88 ? -4.197 -0.317 -8.324 1.00 91.50 88 ALA A CA 1
ATOM 735 C C . ALA A 1 88 ? -4.010 0.428 -9.654 1.00 91.50 88 ALA A C 1
ATOM 737 O O . ALA A 1 88 ? -3.288 -0.048 -10.527 1.00 91.50 88 ALA A O 1
ATOM 738 N N . PHE A 1 89 ? -4.612 1.613 -9.792 1.00 91.81 89 PHE A N 1
ATOM 739 C CA . PHE A 1 89 ? -4.430 2.459 -10.968 1.00 91.81 89 PHE A CA 1
ATOM 740 C C . PHE A 1 89 ? -2.962 2.867 -11.158 1.00 91.81 89 PHE A C 1
ATOM 742 O O . PHE A 1 89 ? -2.422 2.708 -12.253 1.00 91.81 89 PHE A O 1
ATOM 749 N N . PHE A 1 90 ? -2.299 3.333 -10.093 1.00 90.75 90 PHE A N 1
ATOM 750 C CA . PHE A 1 90 ? -0.888 3.725 -10.153 1.00 90.75 90 PHE A CA 1
ATOM 751 C C . PHE A 1 90 ? 0.032 2.563 -10.525 1.00 90.75 90 PHE A C 1
ATOM 753 O O . PHE A 1 90 ? 0.896 2.734 -11.378 1.00 90.75 90 PHE A O 1
ATOM 760 N N . ILE A 1 91 ? -0.192 1.377 -9.959 1.00 90.44 91 ILE A N 1
ATOM 761 C CA . ILE A 1 91 ? 0.600 0.180 -10.265 1.00 90.44 91 ILE A CA 1
ATOM 762 C C . ILE A 1 91 ? 0.457 -0.218 -11.733 1.00 90.44 91 ILE A C 1
ATOM 764 O O . ILE A 1 91 ? 1.450 -0.531 -12.384 1.00 90.44 91 ILE A O 1
ATOM 768 N N . VAL A 1 92 ? -0.769 -0.226 -12.267 1.00 92.00 92 VAL A N 1
ATOM 769 C CA . VAL A 1 92 ? -1.003 -0.563 -13.680 1.00 92.00 92 VAL A CA 1
ATOM 770 C C . VAL A 1 92 ? -0.295 0.442 -14.584 1.00 92.00 92 VAL A C 1
ATOM 772 O O . VAL A 1 92 ? 0.356 0.048 -15.550 1.00 92.00 92 VAL A O 1
ATOM 775 N N . PHE A 1 93 ? -0.377 1.730 -14.254 1.00 91.88 93 PHE A N 1
ATOM 776 C CA . PHE A 1 93 ? 0.312 2.775 -15.000 1.00 91.88 93 PHE A CA 1
ATOM 777 C C . PHE A 1 93 ? 1.842 2.618 -14.947 1.00 91.88 93 PHE A C 1
ATOM 779 O O . PHE A 1 93 ? 2.503 2.678 -15.983 1.00 91.88 93 PHE A O 1
ATOM 786 N N . GLU A 1 94 ? 2.403 2.334 -13.771 1.00 90.75 94 GLU A N 1
ATOM 787 C CA . GLU A 1 94 ? 3.834 2.074 -13.592 1.00 90.75 94 GLU A CA 1
ATOM 788 C C . GLU A 1 94 ? 4.282 0.821 -14.365 1.00 90.75 94 GLU A C 1
ATOM 790 O O . GLU A 1 94 ? 5.298 0.858 -15.056 1.00 90.75 94 GLU A O 1
ATOM 795 N N . MET A 1 95 ? 3.495 -0.261 -14.356 1.00 91.69 95 MET A N 1
ATOM 796 C CA . MET A 1 95 ? 3.772 -1.464 -15.155 1.00 91.69 95 MET A CA 1
ATOM 797 C C . MET A 1 95 ? 3.832 -1.186 -16.653 1.00 91.69 95 MET A C 1
ATOM 799 O O . MET A 1 95 ? 4.691 -1.745 -17.334 1.00 91.69 95 MET A O 1
ATOM 803 N N . ILE A 1 96 ? 2.932 -0.343 -17.170 1.00 92.75 96 ILE A N 1
ATOM 804 C CA . ILE A 1 96 ? 2.933 0.045 -18.584 1.00 92.75 96 ILE A CA 1
ATOM 805 C C . ILE A 1 96 ? 4.221 0.801 -18.915 1.00 92.75 96 ILE A C 1
ATOM 807 O O . ILE A 1 96 ? 4.856 0.481 -19.915 1.00 92.75 96 ILE A O 1
ATOM 811 N N . ILE A 1 97 ? 4.642 1.742 -18.064 1.00 91.44 97 ILE A N 1
ATOM 812 C CA . ILE A 1 97 ? 5.896 2.487 -18.258 1.00 91.44 97 ILE A CA 1
ATOM 813 C C . ILE A 1 97 ? 7.096 1.539 -18.260 1.00 91.44 97 ILE A C 1
ATOM 815 O O . ILE A 1 97 ? 7.876 1.558 -19.206 1.00 91.44 97 ILE A O 1
ATOM 819 N N . TYR A 1 98 ? 7.207 0.654 -17.265 1.00 89.19 98 TYR A N 1
ATOM 820 C CA . TYR A 1 98 ? 8.287 -0.335 -17.220 1.00 89.19 98 TYR A CA 1
ATOM 821 C C . TYR A 1 98 ? 8.295 -1.238 -18.457 1.00 89.19 98 TYR A C 1
ATOM 823 O O . TYR A 1 98 ? 9.352 -1.533 -19.010 1.00 89.19 98 TYR A O 1
ATOM 831 N N . TRP A 1 99 ? 7.127 -1.683 -18.917 1.00 93.38 99 TRP A N 1
ATOM 832 C CA . TRP A 1 99 ? 7.055 -2.524 -20.105 1.00 93.38 99 TRP A CA 1
ATOM 833 C C . TRP A 1 99 ? 7.510 -1.764 -21.361 1.00 93.38 99 TRP A C 1
ATOM 835 O O . TRP A 1 99 ? 8.292 -2.297 -22.149 1.00 93.38 99 TRP A O 1
ATOM 845 N N . VAL A 1 100 ? 7.077 -0.512 -21.533 1.00 93.44 100 VAL A N 1
ATOM 846 C CA . VAL A 1 100 ? 7.465 0.325 -22.679 1.00 93.44 100 VAL A CA 1
ATOM 847 C C . VAL A 1 100 ? 8.961 0.646 -22.658 1.00 93.44 100 VAL A C 1
ATOM 849 O O . VAL A 1 100 ? 9.623 0.466 -23.679 1.00 93.44 100 VAL A O 1
ATOM 852 N N . ASP A 1 101 ? 9.507 1.054 -21.512 1.00 91.56 101 ASP A N 1
ATOM 853 C CA . ASP A 1 101 ? 10.892 1.528 -21.412 1.00 91.56 101 ASP A CA 1
ATOM 854 C C . ASP A 1 101 ? 11.918 0.397 -21.543 1.00 91.56 101 ASP A C 1
ATOM 856 O O . ASP A 1 101 ? 12.974 0.574 -22.151 1.00 91.56 101 ASP A O 1
ATOM 860 N N . TYR A 1 102 ? 11.612 -0.787 -21.008 1.00 90.06 102 TYR A N 1
ATOM 861 C CA . TYR A 1 102 ? 12.535 -1.923 -21.036 1.00 90.06 102 TYR A CA 1
ATOM 862 C C . TYR A 1 102 ? 12.241 -2.924 -22.164 1.00 90.06 102 TYR A C 1
ATOM 864 O O . TYR A 1 102 ? 13.002 -3.877 -22.358 1.00 90.06 102 TYR A O 1
ATOM 872 N N . GLY A 1 103 ? 11.147 -2.740 -22.910 1.00 93.31 103 GLY A N 1
ATOM 873 C CA . GLY A 1 103 ? 10.776 -3.573 -24.059 1.00 93.31 103 GLY A CA 1
ATOM 874 C C . GLY A 1 103 ? 10.391 -5.017 -23.714 1.00 93.31 103 GLY A C 1
ATOM 875 O O . GLY A 1 103 ? 10.264 -5.851 -24.609 1.00 93.31 103 GLY A O 1
ATOM 876 N N . HIS A 1 104 ? 10.205 -5.340 -22.433 1.00 92.25 104 HIS A N 1
ATOM 877 C CA . HIS A 1 104 ? 9.778 -6.656 -21.965 1.00 92.25 104 HIS A CA 1
ATOM 878 C C . HIS A 1 104 ? 8.865 -6.535 -20.747 1.00 92.25 104 HIS A C 1
ATOM 880 O O . HIS A 1 104 ? 8.908 -5.556 -20.005 1.00 92.25 104 HIS A O 1
ATOM 886 N N . PHE A 1 105 ? 8.018 -7.543 -20.544 1.00 91.75 105 PHE A N 1
ATOM 887 C CA . PHE A 1 105 ? 7.053 -7.537 -19.451 1.00 91.75 105 PHE A CA 1
ATOM 888 C C . PHE A 1 105 ? 7.764 -7.662 -18.087 1.00 91.75 105 PHE A C 1
ATOM 890 O O . PHE A 1 105 ? 8.550 -8.600 -17.904 1.00 91.75 105 PHE A O 1
ATOM 897 N N . PRO A 1 106 ? 7.492 -6.780 -17.105 1.00 90.62 106 PRO A N 1
ATOM 898 C CA . PRO A 1 106 ? 8.188 -6.776 -15.819 1.00 90.62 106 PRO A CA 1
ATOM 899 C C . PRO A 1 106 ? 7.625 -7.855 -14.872 1.00 90.62 106 PRO A C 1
ATOM 901 O O . PRO A 1 106 ? 6.925 -7.566 -13.903 1.00 90.62 106 PRO A O 1
ATOM 904 N N . VAL A 1 107 ? 7.940 -9.126 -15.145 1.00 91.19 107 VAL A N 1
ATOM 905 C CA . VAL A 1 107 ? 7.367 -10.312 -14.470 1.00 91.19 107 VAL A CA 1
ATOM 906 C C . VAL A 1 107 ? 7.490 -10.255 -12.942 1.00 91.19 107 VAL A C 1
ATOM 908 O O . VAL A 1 107 ? 6.509 -10.474 -12.232 1.00 91.19 107 VAL A O 1
ATOM 911 N N . GLN A 1 108 ? 8.681 -9.951 -12.417 1.00 87.56 108 GLN A N 1
ATOM 912 C CA . GLN A 1 108 ? 8.916 -9.903 -10.968 1.00 87.56 108 GLN A CA 1
ATOM 913 C C . GLN A 1 108 ? 8.064 -8.822 -10.292 1.00 87.56 108 GLN A C 1
ATOM 915 O O . GLN A 1 108 ? 7.487 -9.049 -9.228 1.00 87.56 108 GLN A O 1
ATOM 920 N N . TYR A 1 109 ? 7.959 -7.663 -10.937 1.00 86.62 109 TYR A N 1
ATOM 921 C CA . TYR A 1 109 ? 7.155 -6.544 -10.466 1.00 86.62 109 TYR A CA 1
ATOM 922 C C . TYR A 1 109 ? 5.659 -6.893 -10.495 1.00 86.62 109 TYR A C 1
ATOM 924 O O . TYR A 1 109 ? 4.941 -6.643 -9.528 1.00 86.62 109 TYR A O 1
ATOM 932 N N . PHE A 1 110 ? 5.211 -7.567 -11.560 1.00 91.12 110 PHE A N 1
ATOM 933 C CA . PHE A 1 110 ? 3.849 -8.082 -11.689 1.00 91.12 110 PHE A CA 1
ATOM 934 C C . PHE A 1 110 ? 3.454 -9.015 -10.547 1.00 91.12 110 PHE A C 1
ATOM 936 O O . PHE A 1 110 ? 2.459 -8.762 -9.869 1.00 91.12 110 PHE A O 1
ATOM 943 N N . PHE A 1 111 ? 4.245 -10.055 -10.283 1.00 92.69 111 PHE A N 1
ATOM 944 C CA . PHE A 1 111 ? 3.928 -10.998 -9.211 1.00 92.69 111 PHE A CA 1
ATOM 945 C C . PHE A 1 111 ? 4.002 -10.363 -7.819 1.00 92.69 111 PHE A C 1
ATOM 947 O O . PHE A 1 111 ? 3.170 -10.682 -6.969 1.00 92.69 111 PHE A O 1
ATOM 954 N N . GLY A 1 112 ? 4.935 -9.432 -7.592 1.00 90.19 112 GLY A N 1
ATOM 955 C CA . GLY A 1 112 ? 5.006 -8.679 -6.339 1.00 90.19 112 GLY A CA 1
ATOM 956 C C . GLY A 1 112 ? 3.704 -7.930 -6.048 1.00 90.19 112 GLY A C 1
ATOM 957 O O . GLY A 1 112 ? 3.112 -8.092 -4.979 1.00 90.19 112 GLY A O 1
ATOM 958 N N . TRP A 1 113 ? 3.196 -7.177 -7.024 1.00 91.50 113 TRP A N 1
ATOM 959 C CA . TRP A 1 113 ? 1.944 -6.440 -6.855 1.00 91.50 113 TRP A CA 1
ATOM 960 C C . TRP A 1 113 ? 0.694 -7.305 -6.896 1.00 91.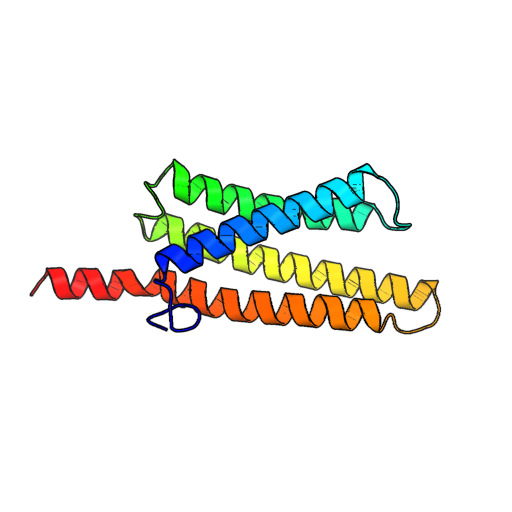50 113 TRP A C 1
ATOM 962 O O . TRP A 1 113 ? -0.286 -6.963 -6.238 1.00 91.50 113 TRP A O 1
ATOM 972 N N . LEU A 1 114 ? 0.721 -8.445 -7.589 1.00 92.12 114 LEU A N 1
ATOM 973 C CA . LEU A 1 114 ? -0.360 -9.427 -7.538 1.00 92.12 114 LEU A CA 1
ATOM 974 C C . LEU A 1 114 ? -0.577 -9.921 -6.099 1.00 92.12 114 LEU A C 1
ATOM 976 O O . LEU A 1 114 ? -1.713 -9.973 -5.626 1.00 92.12 114 LEU A O 1
ATOM 980 N N . ILE A 1 115 ? 0.509 -10.228 -5.381 1.00 90.88 115 ILE A N 1
ATOM 981 C CA . ILE A 1 115 ? 0.453 -10.646 -3.973 1.00 90.88 115 ILE A CA 1
ATOM 982 C C . ILE A 1 115 ? -0.114 -9.518 -3.107 1.00 90.88 115 ILE A C 1
ATOM 984 O O . ILE A 1 115 ? -1.028 -9.747 -2.316 1.00 90.88 115 ILE A O 1
ATOM 988 N N . VAL A 1 116 ? 0.369 -8.286 -3.289 1.00 89.69 116 VAL A N 1
ATOM 989 C CA . VAL A 1 116 ? -0.145 -7.111 -2.565 1.00 89.69 116 VAL A CA 1
ATOM 990 C C . VAL A 1 116 ? -1.632 -6.876 -2.859 1.00 89.69 116 VAL A C 1
ATOM 992 O O . VAL A 1 116 ? -2.398 -6.556 -1.950 1.00 89.69 116 VAL A O 1
ATOM 995 N N . GLY A 1 117 ? -2.069 -7.068 -4.104 1.00 89.12 117 GLY A N 1
ATOM 996 C CA . GLY A 1 117 ? -3.471 -6.994 -4.507 1.00 89.12 117 GLY A CA 1
ATOM 997 C C . GLY A 1 117 ? -4.326 -8.058 -3.819 1.00 89.12 117 GLY A C 1
ATOM 998 O O . GLY A 1 117 ? -5.369 -7.734 -3.254 1.00 89.12 117 GLY A O 1
ATOM 999 N N . GLY A 1 118 ? -3.850 -9.306 -3.781 1.00 88.19 118 GLY A N 1
ATOM 1000 C CA . GLY A 1 118 ? -4.512 -10.402 -3.069 1.00 88.19 118 GLY A CA 1
ATOM 1001 C C . GLY A 1 118 ? -4.647 -10.136 -1.568 1.00 88.19 118 GLY A C 1
ATOM 1002 O O . GLY A 1 118 ? -5.718 -10.335 -0.995 1.00 88.19 118 GLY A O 1
ATOM 1003 N N . ILE A 1 119 ? -3.594 -9.607 -0.939 1.00 88.12 119 ILE A N 1
ATOM 1004 C CA . ILE A 1 119 ? -3.610 -9.217 0.476 1.00 88.12 119 ILE A CA 1
ATOM 1005 C C . ILE A 1 119 ? -4.614 -8.078 0.716 1.00 88.12 119 ILE A C 1
ATOM 1007 O O . ILE A 1 119 ? -5.439 -8.183 1.622 1.00 88.12 119 ILE A O 1
ATOM 1011 N N . ASN A 1 120 ? -4.621 -7.034 -0.122 1.00 87.88 120 ASN A N 1
ATOM 1012 C CA . ASN A 1 120 ? -5.598 -5.942 -0.014 1.00 87.88 120 ASN A CA 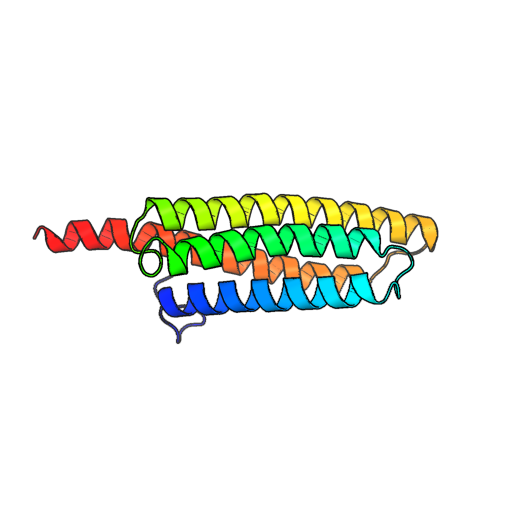1
ATOM 1013 C C . ASN A 1 120 ? -7.045 -6.436 -0.199 1.00 87.88 120 ASN A C 1
ATOM 1015 O O . ASN A 1 120 ? -7.936 -5.978 0.513 1.00 87.88 120 ASN A O 1
ATOM 1019 N N . ALA A 1 121 ? -7.290 -7.377 -1.116 1.00 87.31 121 ALA A N 1
ATOM 1020 C CA . ALA A 1 121 ? -8.613 -7.969 -1.316 1.00 87.31 121 ALA A CA 1
ATOM 1021 C C . ALA A 1 121 ? -9.071 -8.769 -0.086 1.00 87.31 121 ALA A C 1
ATOM 1023 O O . ALA A 1 121 ? -10.215 -8.641 0.350 1.00 87.31 121 ALA A O 1
ATOM 1024 N N . TYR A 1 122 ? -8.171 -9.541 0.526 1.00 85.81 122 TYR A N 1
ATOM 1025 C CA . TYR A 1 122 ? -8.455 -10.216 1.792 1.00 85.81 122 TYR A CA 1
ATOM 1026 C C . TYR A 1 122 ? -8.766 -9.211 2.913 1.00 85.81 122 TYR A C 1
ATOM 1028 O O . TYR A 1 122 ? -9.760 -9.356 3.626 1.00 85.81 122 TYR A O 1
ATOM 1036 N N . HIS A 1 123 ? -7.971 -8.146 3.032 1.00 85.81 123 HIS A N 1
ATOM 1037 C CA . HIS A 1 123 ? -8.183 -7.089 4.025 1.00 85.81 123 HIS A CA 1
ATOM 1038 C C . HIS A 1 123 ? -9.489 -6.330 3.831 1.00 85.81 123 HIS A C 1
ATOM 1040 O O . HIS A 1 123 ? -10.142 -6.003 4.818 1.00 85.81 123 HIS A O 1
ATOM 1046 N N . TRP A 1 124 ? -9.926 -6.129 2.589 1.00 84.31 124 TRP A N 1
ATOM 1047 C CA . TRP A 1 124 ? -11.253 -5.593 2.300 1.00 84.31 124 TRP A CA 1
ATOM 1048 C C . TRP A 1 124 ? -12.338 -6.463 2.950 1.00 84.31 124 TRP A C 1
ATOM 1050 O O . TRP A 1 124 ? -13.175 -5.953 3.695 1.00 84.31 124 TRP A O 1
ATOM 1060 N N . ILE A 1 125 ? -12.318 -7.780 2.733 1.00 84.44 125 ILE A N 1
ATOM 1061 C CA . ILE A 1 125 ? -13.334 -8.697 3.281 1.00 84.44 125 ILE A CA 1
ATOM 1062 C C . ILE A 1 125 ? -13.361 -8.652 4.818 1.00 84.44 125 ILE A C 1
ATOM 1064 O O . ILE A 1 125 ? -14.436 -8.661 5.431 1.00 84.44 125 ILE A O 1
ATOM 1068 N N . VAL A 1 126 ? -12.183 -8.570 5.441 1.00 82.94 126 VAL A N 1
ATOM 1069 C CA . VAL A 1 126 ? -12.034 -8.461 6.899 1.00 82.94 126 VAL A CA 1
ATOM 1070 C C . VAL A 1 126 ? -12.606 -7.139 7.405 1.00 82.94 126 VAL A C 1
ATOM 1072 O O . VAL A 1 126 ? -13.438 -7.154 8.308 1.00 82.94 126 VAL A O 1
ATOM 1075 N N . LEU A 1 127 ? -12.244 -6.009 6.790 1.00 82.50 127 LEU A N 1
ATOM 1076 C CA . LEU A 1 127 ? -12.756 -4.692 7.178 1.00 82.50 127 LEU A CA 1
ATOM 1077 C C . LEU A 1 127 ? -14.265 -4.564 6.974 1.00 82.50 127 LEU A C 1
ATOM 1079 O O . LEU A 1 127 ? -14.954 -3.975 7.800 1.00 82.50 127 LEU A O 1
ATOM 1083 N N . ARG A 1 128 ? -14.801 -5.160 5.907 1.00 82.06 128 ARG A N 1
ATOM 1084 C CA . ARG A 1 128 ? -16.249 -5.216 5.688 1.00 82.06 128 ARG A CA 1
ATOM 1085 C C . ARG A 1 128 ? -16.950 -5.980 6.813 1.00 82.06 128 ARG A C 1
ATOM 1087 O O . ARG A 1 128 ? -18.008 -5.559 7.260 1.00 82.06 128 ARG A O 1
ATOM 1094 N N . SER A 1 129 ? -16.356 -7.079 7.282 1.00 77.50 129 SER A N 1
ATOM 1095 C CA . SER A 1 129 ? -16.885 -7.824 8.433 1.00 77.50 129 SER A CA 1
ATOM 1096 C C . SER A 1 129 ? -16.775 -7.017 9.732 1.00 77.50 129 SER A C 1
ATOM 1098 O O . SER A 1 129 ? -17.686 -7.070 10.544 1.00 77.50 129 SER A O 1
ATOM 1100 N N . PHE A 1 130 ? -15.693 -6.255 9.908 1.00 74.31 130 PHE A N 1
ATOM 1101 C CA . PHE A 1 130 ? -15.469 -5.389 11.070 1.00 74.31 130 PHE A CA 1
ATOM 1102 C C . PHE A 1 130 ? -16.492 -4.245 11.176 1.00 74.31 130 PHE A C 1
ATOM 1104 O O . PHE A 1 130 ? -16.911 -3.902 12.276 1.00 74.31 130 PHE A O 1
ATOM 1111 N N . MET A 1 131 ? -16.954 -3.693 10.048 1.00 75.38 131 MET A N 1
ATOM 1112 C CA . MET A 1 131 ? -18.054 -2.718 10.059 1.00 75.38 131 MET A CA 1
ATOM 1113 C C . MET A 1 131 ? -19.395 -3.335 10.474 1.00 75.38 131 MET A C 1
ATOM 1115 O O . MET A 1 131 ? -20.138 -2.711 11.217 1.00 75.38 131 MET A O 1
ATOM 1119 N N . ASN A 1 132 ? -19.696 -4.549 10.003 1.00 67.06 132 ASN A N 1
ATOM 1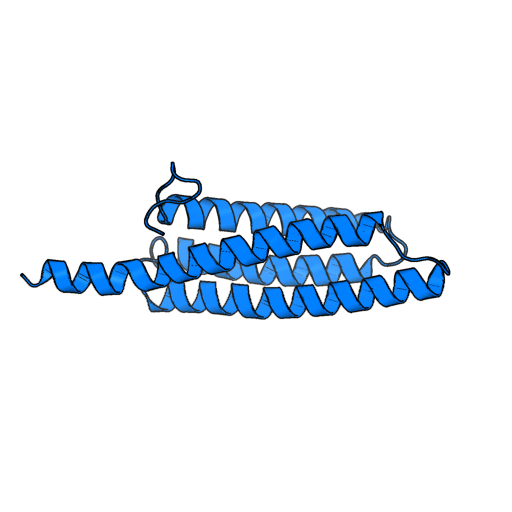120 C CA . ASN A 1 132 ? -21.009 -5.179 10.184 1.00 67.06 132 ASN A CA 1
ATOM 1121 C C . ASN A 1 132 ? -21.198 -5.860 11.553 1.00 67.06 132 ASN A C 1
ATOM 1123 O O . ASN A 1 132 ? -22.304 -6.275 11.875 1.00 67.06 132 ASN A O 1
ATOM 1127 N N . PHE A 1 133 ? -20.132 -6.048 12.334 1.00 55.38 133 PHE A N 1
ATOM 1128 C CA . PHE A 1 133 ? -20.181 -6.847 13.564 1.00 55.38 133 PHE A CA 1
ATOM 1129 C C . PHE A 1 133 ? -20.846 -6.144 14.757 1.00 55.38 133 PHE A C 1
ATOM 1131 O O . PHE A 1 133 ? -21.187 -6.809 15.729 1.00 55.38 133 PHE A O 1
ATOM 1138 N N . GLU A 1 134 ? -21.014 -4.823 14.704 1.00 52.62 134 GLU A N 1
ATOM 1139 C CA . GLU A 1 134 ? -21.622 -4.051 15.798 1.00 52.62 134 GLU A CA 1
ATOM 1140 C C . GLU A 1 134 ? -23.117 -3.796 15.570 1.00 52.62 134 GLU A C 1
ATOM 1142 O O . GLU A 1 134 ? -23.862 -3.772 16.543 1.00 52.62 134 GLU A O 1
ATOM 1147 N N . ASP A 1 135 ? -23.577 -3.769 14.310 1.00 48.41 135 ASP A N 1
ATOM 1148 C CA . ASP A 1 135 ? -25.017 -3.756 13.994 1.00 48.41 135 ASP A CA 1
ATOM 1149 C C . ASP A 1 135 ? -25.727 -5.007 14.564 1.00 48.41 135 ASP A C 1
ATOM 1151 O O . ASP A 1 135 ? -26.837 -4.904 15.070 1.00 48.41 135 ASP A O 1
ATOM 1155 N N . GLU A 1 136 ? -25.080 -6.184 14.571 1.00 47.34 136 GLU A N 1
ATOM 1156 C CA . GLU A 1 136 ? -25.628 -7.403 15.208 1.00 47.34 136 GLU A CA 1
ATOM 1157 C C . GLU A 1 136 ? -25.458 -7.422 16.746 1.00 47.34 136 GLU A C 1
ATOM 1159 O O . GLU A 1 136 ? -26.162 -8.155 17.443 1.00 47.34 136 GLU A O 1
ATOM 1164 N N . GLY A 1 137 ? -24.511 -6.649 17.292 1.00 46.94 137 GLY A N 1
ATOM 1165 C CA . GLY A 1 137 ? -24.249 -6.561 18.734 1.00 46.94 137 GLY A CA 1
ATOM 1166 C C . GLY A 1 137 ? -25.268 -5.690 19.473 1.00 46.94 137 GLY A C 1
ATOM 1167 O O . GLY A 1 137 ? -25.684 -6.043 20.577 1.00 46.94 137 GLY A O 1
ATOM 1168 N N . ASP A 1 138 ? -25.724 -4.609 18.837 1.00 44.06 138 ASP A N 1
ATOM 1169 C CA . ASP A 1 138 ? -26.761 -3.723 19.378 1.00 44.06 138 ASP A CA 1
ATOM 1170 C C . ASP A 1 138 ? -28.160 -4.375 19.382 1.00 44.06 138 ASP A C 1
ATOM 1172 O O . ASP A 1 138 ? -28.963 -4.097 20.274 1.00 44.06 138 ASP A O 1
ATOM 1176 N N . GLU A 1 139 ? -28.449 -5.306 18.464 1.00 44.00 139 GLU A N 1
ATOM 1177 C CA . GLU A 1 139 ? -29.716 -6.061 18.456 1.00 44.00 139 GLU A CA 1
ATOM 1178 C C . GLU A 1 139 ? -29.808 -7.108 19.586 1.00 44.00 139 GLU A C 1
ATOM 1180 O O . GLU A 1 139 ? -30.900 -7.394 20.081 1.00 44.00 139 GLU A O 1
ATOM 1185 N N . LEU A 1 140 ? -28.675 -7.655 20.044 1.00 44.94 140 LEU A N 1
ATOM 1186 C CA . LEU A 1 140 ? -28.612 -8.614 21.160 1.00 44.94 140 LEU A CA 1
ATOM 1187 C C . LEU A 1 140 ? -28.542 -7.947 22.543 1.00 44.94 140 LEU A C 1
ATOM 1189 O O . LEU A 1 140 ? -28.792 -8.610 23.545 1.00 44.94 140 LEU A O 1
ATOM 1193 N N . GLY A 1 141 ? -28.221 -6.652 22.613 1.00 38.78 141 GLY A N 1
ATOM 1194 C CA . GLY A 1 141 ? -28.272 -5.856 23.846 1.00 38.78 141 GLY A CA 1
ATOM 1195 C C . GLY A 1 141 ? -29.671 -5.338 24.207 1.00 38.78 141 GLY A C 1
ATOM 1196 O O . GLY A 1 141 ? -29.834 -4.705 25.250 1.00 38.78 141 GLY A O 1
ATOM 1197 N N . GLN A 1 142 ? -30.673 -5.585 23.353 1.00 39.50 142 GLN A N 1
ATOM 1198 C CA . GLN A 1 142 ? -32.072 -5.174 23.537 1.00 39.50 142 GLN A CA 1
ATOM 1199 C C . GLN A 1 142 ? -33.048 -6.348 23.768 1.00 39.50 142 GLN A C 1
ATOM 1201 O O . GLN A 1 142 ? -34.263 -6.133 23.760 1.00 39.50 142 GLN A O 1
ATOM 1206 N N . GLN A 1 143 ? -32.544 -7.566 23.998 1.00 36.03 143 GLN A N 1
ATOM 1207 C CA . GLN A 1 143 ? -33.330 -8.741 24.417 1.00 36.03 143 GLN A CA 1
ATOM 1208 C C . GLN A 1 143 ? -32.939 -9.190 25.825 1.00 36.03 143 GLN A C 1
ATOM 1210 O O . GLN A 1 143 ? -33.849 -9.656 26.549 1.00 36.03 143 GLN A O 1
#

Radius of gyration: 17.55 Å; chains: 1; bounding box: 51×28×48 Å

Sequence (143 aa):
VKSYLSCFSLDTAAILLGLLQINAALFFFFRWTTFIPTYWWFDLLTFLIYGVRVMAFVYGCWKDDYFATVKSRSIYYLTFVLSAYALAFFIVFEMIIYWVDYGHFPVQYFFGWLIVGGINAYHWIVLRSFMNFEDEGDELGQQ

Foldseek 3Di:
DQADVVPHGLLVVLVVVLVVLVVQLVVLVVQLVVVPDPPSVLSVVSNVLSVQLNVLSCCCVPPVVSVVDLVSLVSNLVSLVVSLVVNVVSLVVVQVVVCVVVVHGPVVSVVVVVVVNVVSVVSNVSSVCVSVVVVVVVVVVVD

pLDDT: mean 81.33, std 14.19, range [36.03, 94.19]

Secondary structure (DSSP, 8-state):
--SBTTTB-HHHHHHHHHHHHHHHHHHHHHHHHTT-STTHHHHHHHHHHHHHHHHHHHHHHHHTTTT-SHHHHHHHHHHHHHHHHHHHHHHHHHHHHHHHHHSS--HHHHHHHHHHHHHHHHHHHHHHHHHHTTHHHHHHTT-

=== Feature glossary ===
A reading guide for the features in this record.

Start from the sequence.

  · Sequence gives the chain of amino acids in standard one-letter code (A=alanine, C=cysteine, …, Y=tyrosine), read N→C. It is the only feature that is directly encoded by the gene; all structural features are derived from the folded form of this sequence.

Fold it, and you get atomic coordinates and the backbone conformation that goes with them.

  · The mmCIF table is the protein's shape written out atom by atom. For each backbone N, Cα, C, and carbonyl O, it records an (x, y, z) coordinate triple in Å plus the residue type, chain letter, and residue number.

  · Backbone dihedral angles. Every residue except chain termini has a φ (preceding-C → N → Cα → C) and a ψ (N → Cα → C → next-N). They are reported in degrees following the IUPAC sign convention. Secondary structure is essentially a statement about which (φ, ψ) basin each residue occupies.

  · DSSP 8-state secondary structure assigns each residue one of H (α-helix), G (3₁₀-helix), I (π-helix), E (extended β-strand), B (isolated β-bridge), T (hydrogen-bonded turn), S (bend), or '-' (coil). The assignment is computed from backbone hydrogen-bond geometry via the Kabsch–Sander algorithm.

  · P-SEA three-state annotation labels each residue as helix, strand, or coil based purely on the geometry of the Cα trace. It serves as a fallback when the full backbone (and thus DSSP) is unavailable.

Summarize the fold with a handful of shape descriptors and a per-residue structural alphabet.

  · Radius of gyration (Rg) is the root-mean-square distance of Cα atoms from their centroid — a single number for overall size and compactness. A globular domain of N residues has Rg ≈ 2.2·N^0.38 Å; an extended or disordered chain has a much larger Rg. The Cα contact count is the number of residue pairs whose Cα atoms are within 8 Å and are more than four positions apart in sequence — a standard proxy for tertiary packing density. The bounding box is the smallest axis-aligned box enclosing all Cα atoms.

  · Foldseek's 3Di representation compresses backbone geometry into a per-residue letter drawn from a learned twenty-state alphabet. It captures the tertiary interaction pattern around each residue — which residues are packed against it in space, regardless of where they are in sequence.

  · Accessible surface area quantifies burial. A residue with SASA near zero is packed into the hydrophobic core; one with SASA >100 Å² sits on the surface. Computed here via the Shrake–Rupley numerical algorithm with a 1.4 Å probe.

Ask how reliable the model is.

  · For AlphaFold models, the B-factor field carries pLDDT — the model's own estimate of local accuracy on a 0–100 scale. Regions with pLDDT<50 should be treated as essentially unmodeled; they often correspond to intrinsically disordered segments.

  · For experimental (PDB) structures, the B-factor (temperature factor) quantifies the positional spread of each atom in the crystal — a combination of thermal vibration and static disorder — in units of Å². High B-factors mark flexible loops or poorly resolved regions; low B-factors mark the rigid, well-ordered core.

  · PAE(i, j) answers: if I align the predicted and true structures on residue i, how far off (in Å) do I expect residue j to be? A block-diagonal PAE matrix with low values on the blocks and high values off-diagonal is the signature of a multi-domain protein with confidently predicted domains but uncertain inter-domain orientation.

Place it in context: what it resembles, what it is annotated as, and how it looks.

  · Structural nearest neighbors (via Foldseek easy-search vs the PDB). Reported per hit: target PDB id, E-value, and alignment TM-score. A TM-score above ~0.5 is the conventional threshold for 'same fold'.

  · Functional annotations link the protein to curated databases. InterPro entries identify conserved domains and families by matching the sequence against member-database signatures (Pfam, PROSITE, CDD, …). Gene Ontology (GO) terms describe molecular function, biological process, and cellular component in a controlled vocabulary. CATH places the structure in a hierarchical fold classification (Class/Architecture/Topology/Homologous-superfamily). The organism is the source species.

  · Plot images: a contact map (which residues are close in 3D, as an N×N binary image), a Ramachandran scatter (backbone torsion angles, revealing secondary-structure composition at a glance), and — for AlphaFold structures — a PAE heatmap (pairwise prediction confidence).

  · Structure images are PyMOL renders from six orthogonal camera directions. Cartoon representation draws helices as coils and strands as arrows; sticks shows the backbone as bonds; surface shows the solvent-excluded envelope. Rainbow coloring maps sequence position to hue (blue→red, N→C); chain coloring assigns a distinct color per polypeptide.